Protein AF-A0A151BET2-F1 (afdb_monomer_lite)

Sequence (66 aa):
MLPFPVRKIREGLAILLIPDVEVERPTKAPVFYNPRMRMNRDSAVLAVSALQRRLWRSLSLCEPMC

Structure (mmCIF, N/CA/C/O backbone):
data_AF-A0A151BET2-F1
#
_entry.id   AF-A0A151BET2-F1
#
loop_
_atom_site.group_PDB
_atom_site.id
_atom_site.type_symbol
_atom_site.label_atom_id
_atom_site.label_alt_id
_atom_si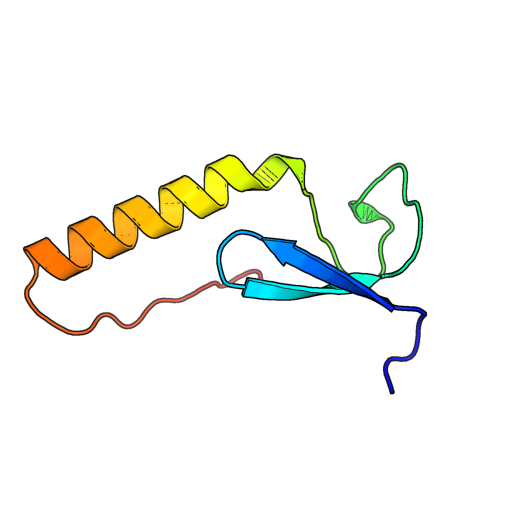te.label_comp_id
_atom_site.label_asym_id
_atom_site.label_entity_id
_atom_site.label_seq_id
_atom_site.pdbx_PDB_ins_code
_atom_site.Cartn_x
_atom_site.Cartn_y
_atom_site.Cartn_z
_atom_site.occupancy
_atom_site.B_iso_or_equiv
_atom_site.auth_seq_id
_atom_site.auth_comp_id
_atom_site.auth_asym_id
_atom_site.auth_atom_id
_atom_site.pdbx_PDB_model_num
ATOM 1 N N . MET A 1 1 ? -0.160 -16.089 -15.785 1.00 73.12 1 MET A N 1
ATOM 2 C CA . MET A 1 1 ? 1.086 -15.306 -15.959 1.00 73.12 1 MET A CA 1
ATOM 3 C C . MET A 1 1 ? 0.690 -13.898 -16.385 1.00 73.12 1 MET A C 1
ATOM 5 O O . MET A 1 1 ? -0.277 -13.790 -17.127 1.00 73.12 1 MET A O 1
ATOM 9 N N . LEU A 1 2 ? 1.347 -12.846 -15.884 1.00 83.69 2 LEU A N 1
ATOM 10 C CA . LEU A 1 2 ? 1.059 -11.467 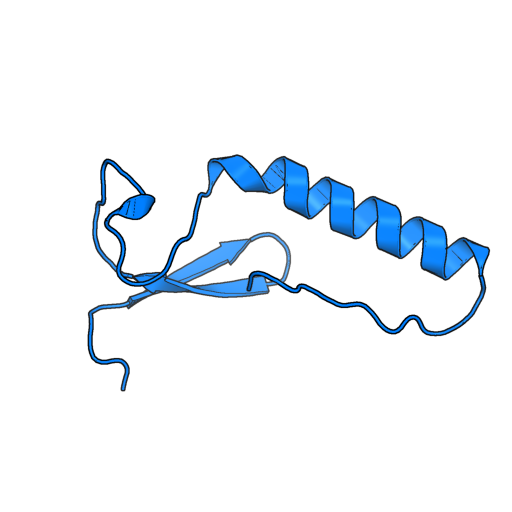-16.312 1.00 83.69 2 LEU A CA 1
ATOM 11 C C . LEU A 1 2 ? 1.601 -11.229 -17.736 1.00 83.69 2 LEU A C 1
ATOM 13 O O . LEU A 1 2 ? 2.603 -11.851 -18.089 1.00 83.69 2 LEU A O 1
ATOM 17 N N . PRO A 1 3 ? 0.982 -10.351 -18.550 1.00 87.56 3 PRO A N 1
ATOM 18 C CA . PRO A 1 3 ? 1.377 -10.130 -19.947 1.00 87.56 3 PRO A CA 1
ATOM 19 C C . PRO A 1 3 ? 2.668 -9.301 -20.113 1.00 87.56 3 PRO A C 1
ATOM 21 O O . PRO A 1 3 ? 2.975 -8.854 -21.213 1.00 87.56 3 PRO A O 1
ATOM 24 N N . PHE A 1 4 ? 3.422 -9.073 -19.036 1.00 86.75 4 PHE A N 1
ATOM 25 C CA . PHE A 1 4 ? 4.675 -8.318 -19.017 1.00 86.75 4 PHE A CA 1
ATOM 26 C C . PHE A 1 4 ? 5.622 -8.858 -17.929 1.00 86.75 4 PHE A C 1
ATOM 28 O O . PHE A 1 4 ? 5.151 -9.472 -16.963 1.00 86.75 4 PHE A O 1
ATOM 35 N N . PRO A 1 5 ? 6.946 -8.627 -18.051 1.00 90.38 5 PRO A N 1
ATOM 36 C CA . PRO A 1 5 ? 7.918 -8.984 -17.021 1.00 90.38 5 PRO A CA 1
ATOM 37 C C . PRO A 1 5 ? 7.610 -8.299 -15.690 1.00 90.38 5 PRO A C 1
ATOM 39 O O . PRO A 1 5 ? 7.271 -7.114 -15.653 1.00 90.38 5 PRO A O 1
ATOM 42 N N . VAL A 1 6 ? 7.748 -9.036 -14.589 1.00 93.00 6 VAL A N 1
ATOM 43 C CA . VAL A 1 6 ? 7.538 -8.513 -13.236 1.00 93.00 6 VAL A CA 1
ATOM 44 C C . VAL A 1 6 ? 8.647 -8.939 -12.295 1.00 93.00 6 VAL A C 1
ATOM 46 O O . VAL A 1 6 ? 9.168 -10.050 -12.389 1.00 93.00 6 VAL A O 1
ATOM 49 N N . ARG A 1 7 ? 8.935 -8.077 -11.324 1.00 92.19 7 ARG A N 1
ATOM 50 C CA . ARG A 1 7 ? 9.841 -8.363 -10.215 1.00 92.19 7 ARG A CA 1
ATOM 51 C C . ARG A 1 7 ? 9.126 -8.228 -8.882 1.00 92.19 7 ARG A C 1
ATOM 53 O O . ARG A 1 7 ? 8.187 -7.444 -8.730 1.00 92.19 7 ARG A O 1
ATOM 60 N N . LYS A 1 8 ? 9.594 -8.993 -7.899 1.00 95.25 8 LYS A N 1
ATOM 61 C CA . LYS A 1 8 ? 9.121 -8.898 -6.517 1.00 95.25 8 LYS A CA 1
ATOM 62 C C . LYS A 1 8 ? 9.865 -7.786 -5.797 1.00 95.25 8 LYS A C 1
ATOM 64 O O . LYS A 1 8 ? 11.089 -7.722 -5.853 1.00 95.25 8 LYS A O 1
ATOM 69 N N . ILE A 1 9 ? 9.124 -6.961 -5.074 1.00 94.31 9 ILE A N 1
ATOM 70 C CA . ILE A 1 9 ? 9.677 -5.983 -4.140 1.00 94.31 9 ILE A CA 1
ATOM 71 C C . ILE A 1 9 ? 9.008 -6.132 -2.778 1.00 94.31 9 ILE A C 1
ATOM 73 O O . ILE A 1 9 ? 7.927 -6.712 -2.661 1.00 94.31 9 ILE A O 1
ATOM 77 N N . ARG A 1 10 ? 9.646 -5.580 -1.748 1.00 96.75 10 ARG A N 1
ATOM 78 C CA . ARG A 1 10 ? 9.097 -5.515 -0.396 1.00 96.75 10 ARG A CA 1
ATOM 79 C C . ARG A 1 10 ? 8.990 -4.063 0.053 1.00 96.75 10 ARG A C 1
ATOM 81 O O . ARG A 1 10 ? 9.986 -3.345 0.024 1.00 96.75 10 ARG A O 1
ATOM 88 N N . GLU A 1 11 ? 7.813 -3.667 0.527 1.00 96.44 11 GLU A N 1
ATOM 89 C CA . GLU A 1 11 ? 7.597 -2.397 1.223 1.00 96.44 11 GLU A CA 1
ATOM 90 C C . GLU A 1 11 ? 6.922 -2.674 2.570 1.00 96.44 11 GLU A C 1
ATOM 92 O O . GLU A 1 11 ? 5.807 -3.191 2.638 1.00 96.44 11 GLU A O 1
ATOM 97 N N . GLY A 1 12 ? 7.641 -2.412 3.663 1.00 96.25 12 GLY A N 1
ATOM 98 C CA . GLY A 1 12 ? 7.201 -2.807 5.001 1.00 96.25 12 GLY A CA 1
ATOM 99 C C . GLY A 1 12 ? 6.992 -4.324 5.110 1.00 96.25 12 GLY A C 1
ATOM 100 O O . GLY A 1 12 ? 7.930 -5.113 4.942 1.00 96.25 12 GLY A O 1
ATOM 101 N N . LEU A 1 13 ? 5.758 -4.731 5.414 1.00 97.81 13 LEU A N 1
ATOM 102 C CA . LEU A 1 13 ? 5.339 -6.137 5.476 1.00 97.81 13 LEU A CA 1
ATOM 103 C C . LEU A 1 13 ? 4.737 -6.650 4.157 1.00 97.81 13 LEU A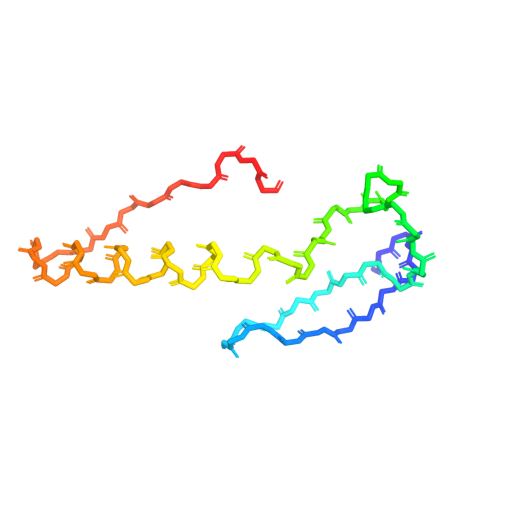 C 1
ATOM 105 O O . LEU A 1 13 ? 4.570 -7.858 4.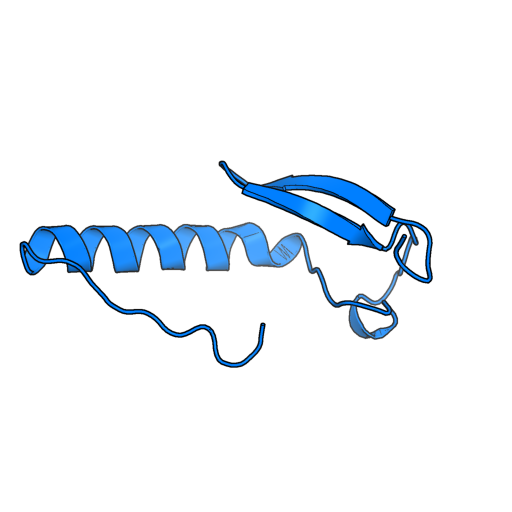007 1.00 97.81 13 LEU A O 1
ATOM 109 N N . ALA A 1 14 ? 4.430 -5.766 3.204 1.00 96.88 14 ALA A N 1
ATOM 110 C CA . ALA A 1 14 ? 3.830 -6.139 1.931 1.00 96.88 14 ALA A CA 1
ATOM 111 C C . ALA A 1 14 ? 4.892 -6.611 0.927 1.00 96.88 14 ALA A C 1
ATOM 113 O O . ALA A 1 14 ? 5.978 -6.033 0.821 1.00 96.88 14 ALA A O 1
ATOM 114 N N . ILE A 1 15 ? 4.553 -7.647 0.157 1.00 97.19 15 ILE A N 1
ATOM 115 C CA . ILE A 1 15 ? 5.318 -8.102 -1.008 1.00 97.19 15 ILE A CA 1
ATOM 116 C C . ILE A 1 15 ? 4.489 -7.774 -2.245 1.00 97.19 15 ILE A C 1
ATOM 118 O O . ILE A 1 15 ? 3.358 -8.240 -2.363 1.00 97.19 15 ILE A O 1
ATOM 122 N N . LEU A 1 16 ? 5.051 -6.983 -3.157 1.00 93.25 16 LEU A N 1
ATOM 123 C CA . LEU A 1 16 ? 4.373 -6.547 -4.376 1.00 93.25 16 LEU A CA 1
ATOM 124 C C . LEU A 1 16 ? 5.056 -7.127 -5.613 1.00 93.25 16 LEU A C 1
ATOM 126 O O . LEU A 1 16 ? 6.275 -7.310 -5.635 1.00 93.25 16 LEU A O 1
ATOM 130 N N . LEU A 1 17 ? 4.262 -7.373 -6.654 1.00 93.25 17 LEU A N 1
ATOM 131 C CA . LEU A 1 17 ? 4.749 -7.599 -8.010 1.00 93.25 17 LEU A CA 1
ATOM 132 C C . LEU A 1 17 ? 4.634 -6.285 -8.772 1.00 93.25 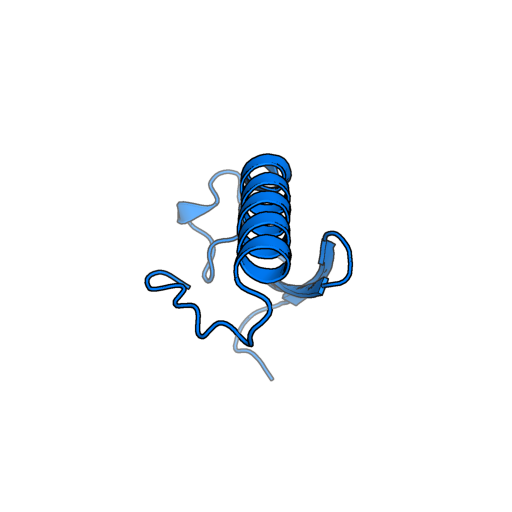17 LEU A C 1
ATOM 134 O O . LEU A 1 17 ? 3.532 -5.770 -8.940 1.00 93.25 17 LEU A O 1
ATOM 138 N N . ILE A 1 18 ? 5.766 -5.754 -9.220 1.00 90.12 18 ILE A N 1
ATOM 139 C CA . ILE A 1 18 ? 5.808 -4.542 -10.040 1.00 90.12 18 ILE A CA 1
ATOM 140 C C . ILE A 1 18 ? 6.371 -4.869 -11.422 1.00 90.12 18 ILE A C 1
ATOM 142 O O . ILE A 1 18 ? 7.136 -5.832 -11.537 1.00 90.12 18 ILE A O 1
ATOM 146 N N . PRO A 1 19 ? 6.033 -4.087 -12.461 1.00 89.44 19 PRO A N 1
ATOM 147 C CA . PRO A 1 19 ? 6.657 -4.226 -13.771 1.00 89.44 19 PRO A CA 1
ATOM 148 C C . PRO A 1 19 ? 8.186 -4.188 -13.663 1.00 89.44 19 PRO A C 1
ATOM 150 O O . PRO A 1 19 ? 8.747 -3.300 -13.017 1.00 89.44 19 PRO A O 1
ATOM 153 N N . ASP A 1 20 ? 8.855 -5.157 -14.284 1.00 87.06 20 ASP A N 1
ATOM 154 C CA . ASP A 1 20 ? 10.317 -5.226 -14.345 1.00 87.06 20 ASP A CA 1
ATOM 155 C C . ASP A 1 20 ? 10.831 -4.415 -15.534 1.00 87.06 20 ASP A C 1
ATOM 157 O O . ASP A 1 20 ? 11.352 -4.937 -16.516 1.00 87.06 20 ASP A O 1
ATOM 161 N N . VAL A 1 21 ? 10.568 -3.112 -15.476 1.00 78.06 21 VAL A N 1
ATOM 162 C CA . VAL A 1 21 ? 11.042 -2.134 -16.451 1.00 78.06 21 VAL A CA 1
ATOM 163 C C . VAL A 1 21 ? 11.624 -0.941 -15.708 1.00 78.06 21 VAL A C 1
ATOM 165 O O . VAL A 1 21 ? 11.014 -0.407 -14.777 1.00 78.06 21 VAL A O 1
ATOM 168 N N . GLU A 1 22 ? 12.813 -0.504 -16.114 1.00 67.06 22 GLU A N 1
ATOM 169 C CA . GLU A 1 22 ? 13.351 0.781 -15.677 1.00 67.06 22 GLU A CA 1
ATOM 170 C C . GLU A 1 22 ? 12.630 1.892 -16.434 1.00 67.06 22 GLU A C 1
ATOM 172 O O . GLU A 1 22 ? 12.930 2.219 -17.578 1.00 67.06 22 GLU A O 1
ATOM 177 N N . VAL A 1 23 ? 11.614 2.455 -15.794 1.00 66.00 23 VAL A N 1
ATOM 178 C CA . VAL A 1 23 ? 10.885 3.608 -16.311 1.00 66.00 23 VAL A CA 1
ATOM 179 C C . VAL A 1 23 ? 11.384 4.866 -15.615 1.00 66.00 23 VAL A C 1
ATOM 181 O O . VAL A 1 23 ? 11.081 5.098 -14.447 1.00 66.00 23 VAL A O 1
ATOM 184 N N . GLU A 1 24 ? 12.083 5.732 -16.355 1.00 64.81 24 GLU A N 1
ATOM 185 C CA . GLU A 1 24 ? 12.435 7.089 -15.893 1.00 64.81 24 GLU A CA 1
ATOM 186 C C . GLU A 1 24 ? 11.201 7.887 -15.440 1.00 64.81 24 GLU A C 1
ATOM 188 O O . GLU A 1 24 ? 11.284 8.770 -14.586 1.00 64.81 24 GLU A O 1
ATOM 193 N N . ARG A 1 25 ? 10.032 7.575 -16.019 1.00 68.44 25 ARG A N 1
ATOM 194 C CA . ARG A 1 25 ? 8.740 8.160 -15.656 1.00 68.44 25 ARG A CA 1
ATOM 195 C C . ARG A 1 25 ? 7.765 7.057 -15.251 1.00 68.44 25 ARG A C 1
ATOM 197 O O . ARG A 1 25 ? 7.290 6.342 -16.134 1.00 68.44 25 ARG A O 1
ATOM 204 N N . PRO A 1 26 ? 7.381 6.967 -13.966 1.00 67.31 26 PRO A N 1
ATOM 205 C CA . PRO A 1 26 ? 6.422 5.973 -13.484 1.00 67.31 26 PRO A CA 1
ATOM 206 C C . PRO A 1 26 ? 5.079 5.973 -14.234 1.00 67.31 26 PRO A C 1
ATOM 208 O O . PRO A 1 26 ? 4.426 4.943 -14.317 1.00 67.31 26 PRO A O 1
ATOM 211 N N . THR A 1 27 ? 4.688 7.100 -14.840 1.00 69.31 27 THR A N 1
ATOM 212 C CA . THR A 1 27 ? 3.474 7.227 -15.668 1.00 69.31 27 THR A CA 1
ATOM 213 C C . THR A 1 27 ? 3.511 6.439 -16.979 1.00 69.31 27 THR A C 1
ATOM 215 O O . THR A 1 27 ? 2.473 6.272 -17.606 1.00 69.31 27 THR A O 1
ATOM 218 N N . LYS A 1 28 ? 4.687 5.969 -17.413 1.00 74.31 28 LYS A N 1
ATOM 219 C CA . LYS A 1 28 ? 4.848 5.107 -18.595 1.00 74.31 28 LYS A CA 1
ATOM 220 C C . LYS A 1 28 ? 4.860 3.615 -18.245 1.00 74.31 28 LYS A C 1
ATOM 222 O O . LYS A 1 28 ? 4.954 2.788 -19.147 1.00 74.31 28 LYS A O 1
ATOM 227 N N . ALA A 1 29 ? 4.812 3.266 -16.958 1.00 77.00 29 ALA A N 1
ATOM 228 C CA . ALA A 1 29 ? 4.718 1.878 -16.529 1.00 77.00 29 ALA A CA 1
ATOM 229 C C . ALA A 1 29 ? 3.328 1.316 -16.872 1.00 77.00 29 ALA A C 1
ATOM 231 O O . ALA A 1 29 ? 2.344 2.045 -16.746 1.00 77.00 29 ALA A O 1
ATOM 232 N N . PRO A 1 30 ? 3.209 0.022 -17.220 1.00 71.88 30 PRO A N 1
ATOM 233 C CA . PRO A 1 30 ? 1.902 -0.604 -17.425 1.00 71.88 30 PRO A CA 1
ATOM 234 C C . PRO A 1 30 ? 1.058 -0.624 -16.138 1.00 71.88 30 PRO A C 1
ATOM 236 O O . PRO A 1 30 ? -0.165 -0.644 -16.210 1.00 71.88 30 PRO A O 1
ATOM 239 N N . VAL A 1 31 ? 1.710 -0.587 -14.968 1.00 79.19 31 VAL A N 1
ATOM 240 C CA . VAL A 1 31 ? 1.092 -0.402 -13.648 1.00 79.19 31 VAL A CA 1
ATOM 241 C C . VAL A 1 31 ? 1.951 0.574 -12.850 1.00 79.19 31 VAL A C 1
ATOM 243 O O . VAL A 1 31 ? 3.175 0.427 -12.794 1.00 79.19 31 VAL A O 1
ATOM 246 N N . PHE A 1 32 ? 1.323 1.578 -12.239 1.00 80.94 32 PHE A N 1
ATOM 247 C CA . PHE A 1 32 ? 2.032 2.652 -11.553 1.00 80.94 32 PHE A CA 1
ATOM 248 C C . PHE A 1 32 ? 2.517 2.217 -10.163 1.00 80.94 32 PHE A C 1
ATOM 250 O O . PHE A 1 32 ? 1.728 1.928 -9.270 1.00 80.94 32 PHE A O 1
ATOM 257 N N . TYR A 1 33 ? 3.832 2.256 -9.948 1.00 88.00 33 TYR A N 1
ATOM 258 C CA . TYR A 1 33 ? 4.435 2.190 -8.617 1.00 88.00 33 TYR A CA 1
ATOM 259 C C . TYR A 1 33 ? 5.514 3.265 -8.488 1.00 88.00 33 TYR A C 1
ATOM 261 O O . TYR A 1 33 ? 6.484 3.290 -9.245 1.00 88.00 33 TYR A O 1
ATOM 269 N N . ASN A 1 34 ? 5.358 4.155 -7.505 1.00 88.44 34 ASN A N 1
ATOM 270 C CA . ASN A 1 34 ? 6.345 5.183 -7.187 1.00 88.44 34 ASN A CA 1
ATOM 271 C C . ASN A 1 34 ? 6.979 4.901 -5.810 1.00 88.44 34 ASN A C 1
ATOM 273 O O . ASN A 1 34 ? 6.306 5.088 -4.787 1.00 88.44 34 ASN A O 1
ATOM 277 N N . PRO A 1 35 ? 8.266 4.505 -5.739 1.00 88.75 35 PRO A N 1
ATOM 278 C CA . PRO A 1 35 ? 8.935 4.233 -4.465 1.00 88.75 35 PRO A CA 1
ATOM 279 C C . PRO A 1 35 ? 9.094 5.486 -3.590 1.00 88.75 35 PRO A C 1
ATOM 281 O O . PRO A 1 35 ? 9.170 5.372 -2.370 1.00 88.75 35 PRO A O 1
ATOM 284 N N . ARG A 1 36 ? 9.069 6.699 -4.171 1.00 90.06 36 ARG A N 1
ATOM 285 C CA . ARG A 1 36 ? 9.117 7.958 -3.398 1.00 90.06 36 ARG A CA 1
ATOM 286 C C . ARG A 1 36 ? 7.878 8.168 -2.519 1.00 90.06 36 ARG A C 1
ATOM 288 O O . ARG A 1 36 ? 7.931 8.948 -1.579 1.00 90.06 36 ARG A O 1
ATOM 295 N N . MET A 1 37 ? 6.783 7.454 -2.791 1.00 93.00 37 MET A N 1
ATOM 296 C CA . MET A 1 37 ? 5.534 7.540 -2.025 1.00 93.00 37 MET A CA 1
ATOM 297 C C . MET A 1 37 ? 5.522 6.670 -0.758 1.00 93.00 37 MET A C 1
ATOM 299 O O . MET A 1 37 ? 4.505 6.633 -0.069 1.00 93.00 37 MET A O 1
ATOM 303 N N . ARG A 1 38 ? 6.636 6.005 -0.419 1.00 95.81 38 ARG A N 1
ATOM 304 C CA . ARG A 1 38 ? 6.748 5.166 0.784 1.00 95.81 38 ARG A CA 1
ATOM 305 C C . ARG A 1 38 ? 6.345 5.908 2.060 1.00 95.81 38 ARG A C 1
ATOM 307 O O . ARG A 1 38 ? 5.512 5.415 2.805 1.00 95.81 38 ARG A O 1
ATOM 314 N N . MET A 1 39 ? 6.872 7.117 2.277 1.00 97.50 39 MET A N 1
ATOM 315 C CA . MET A 1 39 ? 6.543 7.905 3.475 1.00 97.50 39 MET A CA 1
ATOM 316 C C . MET A 1 39 ? 5.043 8.220 3.562 1.00 97.50 39 MET A C 1
ATOM 318 O O . MET A 1 39 ? 4.473 8.127 4.642 1.00 97.50 39 MET A O 1
ATOM 322 N N . ASN A 1 40 ? 4.392 8.536 2.437 1.00 97.38 40 ASN A N 1
ATOM 323 C CA . ASN A 1 40 ? 2.950 8.787 2.418 1.00 97.38 40 ASN A CA 1
ATOM 324 C C . ASN A 1 40 ? 2.164 7.538 2.866 1.00 97.38 40 ASN A C 1
ATOM 326 O O . ASN A 1 40 ? 1.308 7.618 3.746 1.00 97.38 40 ASN A O 1
ATOM 330 N N . ARG A 1 41 ? 2.512 6.359 2.334 1.00 96.88 41 ARG A N 1
ATOM 331 C CA . ARG A 1 41 ? 1.869 5.092 2.721 1.00 96.88 41 ARG A CA 1
ATOM 332 C C . ARG A 1 41 ? 2.143 4.715 4.178 1.00 96.88 41 ARG A C 1
ATOM 334 O O . ARG A 1 41 ? 1.211 4.320 4.875 1.00 96.88 41 ARG A O 1
ATOM 341 N N . ASP A 1 42 ? 3.368 4.911 4.662 1.00 98.31 42 ASP A N 1
ATOM 342 C CA . ASP A 1 42 ? 3.714 4.686 6.071 1.00 98.31 42 ASP A CA 1
ATOM 343 C C . ASP A 1 42 ? 2.880 5.602 6.993 1.00 98.31 42 ASP A C 1
ATOM 345 O O . ASP A 1 42 ? 2.316 5.143 7.989 1.00 98.31 42 ASP A O 1
ATOM 349 N N . SER A 1 43 ? 2.707 6.881 6.637 1.00 98.44 43 SER A N 1
ATOM 350 C CA . SER A 1 43 ? 1.829 7.805 7.367 1.00 98.44 43 SER A CA 1
ATOM 351 C C . SER A 1 43 ? 0.357 7.376 7.345 1.00 98.44 43 SER A C 1
ATOM 353 O O . SER A 1 43 ? -0.304 7.446 8.384 1.00 98.44 43 SER A O 1
ATOM 355 N N . ALA A 1 44 ? -0.159 6.886 6.213 1.00 97.94 44 ALA A N 1
ATOM 356 C CA . ALA A 1 44 ? -1.528 6.374 6.117 1.00 97.94 44 ALA A CA 1
ATOM 357 C C . ALA A 1 44 ? -1.752 5.159 7.039 1.00 97.94 44 ALA A C 1
ATOM 359 O O . ALA A 1 44 ? -2.746 5.109 7.767 1.00 97.94 44 ALA A O 1
ATOM 360 N N . VAL A 1 45 ? -0.793 4.225 7.092 1.00 98.00 45 VAL A N 1
ATOM 361 C CA . VAL A 1 45 ? -0.829 3.073 8.010 1.00 98.00 45 VAL A CA 1
ATOM 362 C C . VAL A 1 45 ? -0.860 3.530 9.470 1.00 98.00 45 VAL A C 1
ATOM 364 O O . VAL A 1 45 ? -1.656 3.010 10.259 1.00 98.00 45 VAL A O 1
ATOM 367 N N . LEU A 1 46 ? -0.040 4.519 9.843 1.00 98.44 46 LEU A N 1
ATOM 368 C CA . LEU A 1 46 ? -0.032 5.074 11.201 1.00 98.44 46 LEU A CA 1
ATOM 369 C C . LEU A 1 46 ? -1.370 5.734 11.559 1.00 98.44 46 LEU A C 1
ATOM 371 O O . LEU A 1 46 ? -1.905 5.469 12.638 1.00 98.44 46 LEU A O 1
ATOM 375 N N . ALA A 1 47 ? -1.929 6.544 10.658 1.00 98.25 47 ALA A N 1
ATOM 376 C CA . ALA A 1 47 ? -3.202 7.230 10.867 1.00 98.25 47 ALA A CA 1
ATOM 377 C C . ALA A 1 47 ? -4.367 6.241 11.047 1.00 98.25 47 ALA A C 1
ATOM 379 O O . ALA A 1 47 ? -5.126 6.346 12.013 1.00 9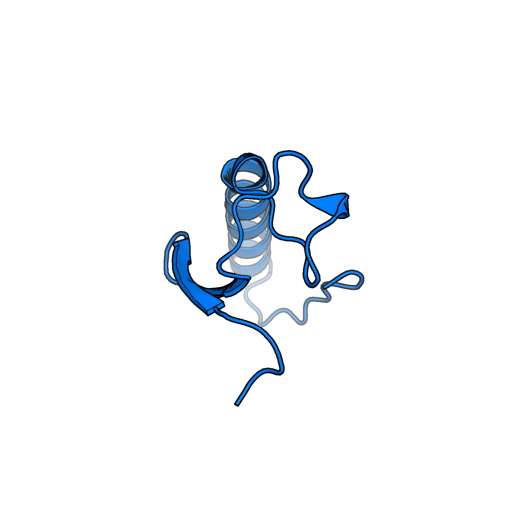8.25 47 ALA A O 1
ATOM 380 N N . VAL A 1 48 ? -4.468 5.234 10.173 1.00 98.19 48 VAL A N 1
ATOM 381 C CA . VAL A 1 48 ? -5.481 4.172 10.266 1.00 98.19 48 VAL A CA 1
ATOM 382 C C . VAL A 1 48 ? -5.320 3.374 11.558 1.00 98.19 48 VAL A C 1
ATOM 384 O O . VAL A 1 48 ? -6.302 3.129 12.257 1.00 98.19 48 VAL A O 1
ATOM 387 N N . SER A 1 49 ? -4.086 3.014 11.920 1.00 97.75 49 SER A N 1
ATOM 388 C CA . SER A 1 49 ? -3.804 2.269 13.152 1.00 97.75 49 SER A CA 1
ATOM 389 C C . SER A 1 49 ? -4.201 3.061 14.399 1.00 97.75 49 SER A C 1
ATOM 391 O O . SER A 1 49 ? -4.789 2.513 15.331 1.00 97.75 49 SER A O 1
ATOM 393 N N . ALA A 1 50 ? -3.905 4.363 14.433 1.00 98.31 50 ALA A N 1
ATOM 394 C CA . ALA A 1 50 ? -4.300 5.240 15.530 1.00 98.31 50 ALA A CA 1
ATOM 395 C C . ALA A 1 50 ? -5.829 5.376 15.623 1.00 98.31 50 ALA A C 1
ATOM 397 O O . ALA A 1 50 ? -6.387 5.280 16.718 1.00 98.31 50 ALA A O 1
ATOM 398 N N . LEU A 1 51 ? -6.512 5.529 14.484 1.00 98.25 51 LEU A N 1
ATOM 399 C CA . LEU A 1 51 ? -7.971 5.584 14.419 1.00 98.25 51 LEU A CA 1
ATOM 400 C C . LEU A 1 51 ? -8.613 4.281 14.909 1.00 98.25 51 LEU A C 1
ATOM 402 O O . LEU A 1 51 ? -9.553 4.324 15.702 1.00 98.25 51 LEU A O 1
ATOM 406 N N . GLN A 1 52 ? -8.091 3.129 14.485 1.00 98.31 52 GLN A N 1
ATOM 407 C CA . GLN A 1 52 ? -8.590 1.822 14.909 1.00 98.31 52 GLN A CA 1
ATOM 408 C C . GLN A 1 52 ? -8.479 1.651 16.428 1.00 98.31 52 GLN A C 1
ATOM 410 O O . GLN A 1 52 ? -9.459 1.275 17.071 1.00 98.31 52 GLN A O 1
ATOM 415 N N . ARG A 1 53 ? -7.321 1.991 17.016 1.00 98.06 53 ARG A N 1
ATOM 416 C CA . ARG A 1 53 ? -7.127 1.956 18.477 1.00 98.06 53 ARG A CA 1
ATOM 417 C C . ARG A 1 53 ? -8.057 2.919 19.205 1.00 98.06 53 ARG A C 1
ATOM 419 O O . ARG A 1 53 ? -8.548 2.586 20.272 1.00 98.06 53 ARG A O 1
ATOM 426 N N . ARG A 1 54 ? -8.316 4.100 18.636 1.00 98.31 54 ARG A N 1
ATOM 427 C CA . ARG A 1 54 ? -9.233 5.086 19.223 1.00 98.31 54 ARG A CA 1
ATOM 428 C C . ARG A 1 54 ? -10.683 4.598 19.229 1.00 98.31 54 ARG A C 1
ATOM 430 O O . ARG A 1 54 ? -11.400 4.873 20.184 1.00 98.31 54 ARG A O 1
ATOM 437 N N . LEU A 1 55 ? -11.126 3.926 18.167 1.00 98.12 55 LEU A N 1
ATOM 438 C CA . LEU A 1 55 ? -12.521 3.509 18.000 1.00 98.12 55 LEU A CA 1
ATOM 439 C C . LEU A 1 55 ? -12.835 2.125 18.582 1.00 98.12 55 LEU A C 1
ATOM 441 O O . LEU A 1 55 ? -14.011 1.780 18.658 1.00 98.12 55 LEU A O 1
ATOM 445 N N . TRP A 1 56 ? -11.819 1.340 18.963 1.00 97.25 56 TRP A N 1
ATOM 446 C CA . TRP A 1 56 ? -11.974 0.003 19.556 1.00 97.25 56 TRP A CA 1
ATOM 447 C C . TRP A 1 56 ? -12.878 -0.939 18.746 1.00 97.25 56 TRP A C 1
ATOM 449 O O . TRP A 1 56 ? -13.616 -1.756 19.290 1.00 97.25 56 TRP A O 1
ATOM 459 N N . ARG A 1 57 ? -12.820 -0.830 17.416 1.00 96.38 57 ARG A N 1
ATOM 460 C CA . ARG A 1 57 ? -13.603 -1.659 16.492 1.00 96.38 57 ARG A CA 1
ATOM 461 C C . ARG A 1 57 ? -12.852 -1.921 15.196 1.00 96.38 57 ARG A C 1
ATOM 463 O O . ARG A 1 57 ? -11.904 -1.211 14.857 1.00 96.38 57 ARG A O 1
ATOM 470 N N . SER A 1 58 ? -13.323 -2.902 14.433 1.00 96.94 58 SER A N 1
ATOM 471 C CA . SER A 1 58 ? -12.885 -3.110 13.055 1.00 96.94 58 SER A CA 1
ATOM 472 C C . SER A 1 58 ? -13.257 -1.915 12.171 1.00 96.94 58 SER A C 1
ATOM 474 O O . SER A 1 58 ? -14.326 -1.306 12.313 1.00 96.94 58 SER A O 1
ATOM 476 N N . LEU A 1 59 ? -12.362 -1.585 11.240 1.00 97.25 59 LEU A N 1
ATOM 477 C CA . LEU A 1 59 ? -12.569 -0.553 10.229 1.00 97.25 59 LEU A CA 1
ATOM 478 C C . LEU A 1 59 ? -12.745 -1.214 8.860 1.00 97.25 59 LEU A C 1
ATOM 480 O O . LEU A 1 59 ? -12.051 -2.176 8.544 1.00 97.25 59 LEU A O 1
ATOM 484 N N . SER A 1 60 ? -13.660 -0.675 8.058 1.00 97.69 60 SER A N 1
ATOM 485 C CA . SER A 1 60 ? -13.715 -0.919 6.617 1.00 97.69 60 SER A CA 1
ATOM 486 C C . SER A 1 60 ? -13.099 0.301 5.937 1.00 97.69 60 SER A C 1
ATOM 488 O O . SER A 1 60 ? -13.444 1.431 6.287 1.00 97.69 60 SER A O 1
ATOM 490 N N . LEU A 1 61 ? -12.132 0.073 5.050 1.00 96.38 61 LEU A N 1
ATOM 491 C CA . LEU A 1 61 ? -11.331 1.108 4.399 1.00 96.38 61 LEU A CA 1
ATOM 492 C C . LEU A 1 61 ? -11.463 0.961 2.883 1.00 96.38 61 LEU A C 1
ATOM 494 O O . LEU A 1 61 ? -11.685 -0.142 2.386 1.00 96.38 61 LEU A O 1
ATOM 498 N N . CYS A 1 62 ? -11.305 2.065 2.161 1.00 95.81 62 CYS A N 1
ATOM 499 C CA . CYS A 1 62 ? -11.357 2.107 0.704 1.00 95.81 62 CYS A CA 1
ATOM 500 C C . CYS A 1 62 ? -10.066 2.735 0.175 1.00 95.81 62 CYS A C 1
ATOM 502 O O . CYS A 1 62 ? -9.638 3.760 0.701 1.00 95.81 62 CYS A O 1
ATOM 504 N N . GLU A 1 63 ? -9.492 2.136 -0.869 1.00 94.12 63 GLU A N 1
ATOM 505 C CA . GLU A 1 63 ? -8.437 2.738 -1.685 1.00 94.12 63 GLU A CA 1
ATOM 506 C C . GLU A 1 63 ? -8.989 2.901 -3.110 1.00 94.12 63 GLU A C 1
ATOM 508 O O . GLU A 1 63 ? -8.952 1.956 -3.898 1.00 94.12 63 GLU A O 1
ATOM 513 N N . PRO A 1 64 ? -9.597 4.054 -3.436 1.00 94.19 64 PRO A N 1
ATOM 514 C CA . PRO A 1 64 ? -10.410 4.196 -4.645 1.00 94.19 64 PRO A CA 1
ATOM 515 C C . PRO A 1 64 ? -9.597 4.237 -5.948 1.00 94.19 64 PRO A C 1
ATOM 517 O O . PRO A 1 64 ? -10.175 4.088 -7.019 1.00 94.19 64 PRO A O 1
ATOM 520 N N . MET A 1 65 ? -8.281 4.456 -5.866 1.00 88.50 65 MET A N 1
ATOM 521 C CA . MET A 1 65 ? -7.383 4.651 -7.012 1.00 88.50 65 MET A CA 1
ATOM 522 C C . MET A 1 65 ? -6.251 3.611 -7.032 1.00 88.50 65 MET A C 1
ATOM 524 O O . MET A 1 65 ? -5.099 3.963 -7.298 1.00 88.50 65 MET A O 1
ATOM 528 N N . CYS A 1 66 ? -6.566 2.361 -6.676 1.00 82.19 66 CYS A N 1
ATOM 529 C CA . CYS A 1 66 ? -5.580 1.282 -6.590 1.00 82.19 66 CYS A CA 1
ATOM 530 C C . CYS A 1 66 ? -5.010 0.864 -7.954 1.00 82.19 66 CYS A C 1
ATOM 532 O O . CYS A 1 66 ? -5.744 0.920 -8.967 1.00 82.19 66 CYS A O 1
#

Foldseek 3Di:
DDPADWDWDDQPPDIDTAGPDPDPDQVPGPDRDDPVCSVVVVVVVVVVVVVCVVVVDDDDDDDPPD

Radius of gyration: 15.07 Å; chains: 1; bounding box: 27×24×40 Å

pLDDT: mean 90.03, std 9.94, range [64.81, 98.44]

Secondary structure (DSSP, 8-state):
--SS-EEEEEETTEEEEEE----SSGGGSSS---GGGHHHHHHHHHHHHHHHHHHTS------TT-